Protein AF-A0A382Z4Y3-F1 (afdb_monomer_lite)

Sequence (43 aa):
MMIPCSANLGYLFTEYSLPGAIRESAKAGFKAVECHFPYQVPV

Structure (mmCIF, N/CA/C/O backbone):
data_AF-A0A382Z4Y3-F1
#
_entry.id   AF-A0A382Z4Y3-F1
#
loop_
_atom_site.group_PDB
_atom_site.id
_atom_site.type_symbol
_atom_site.label_atom_id
_atom_site.label_alt_id
_atom_site.label_comp_id
_atom_site.label_asym_id
_atom_site.label_entity_id
_atom_site.label_seq_id
_atom_site.pdbx_PDB_ins_code
_atom_site.Cartn_x
_atom_site.Cartn_y
_atom_site.Cartn_z
_atom_site.occupancy
_atom_site.B_iso_or_equiv
_atom_site.auth_seq_id
_atom_site.auth_comp_id
_atom_site.auth_asym_id
_atom_site.auth_atom_id
_atom_site.pdbx_PDB_model_num
ATOM 1 N N . MET A 1 1 ? 17.606 -2.657 -19.410 1.00 69.06 1 MET A N 1
ATOM 2 C CA . MET A 1 1 ? 17.045 -3.340 -18.221 1.00 69.06 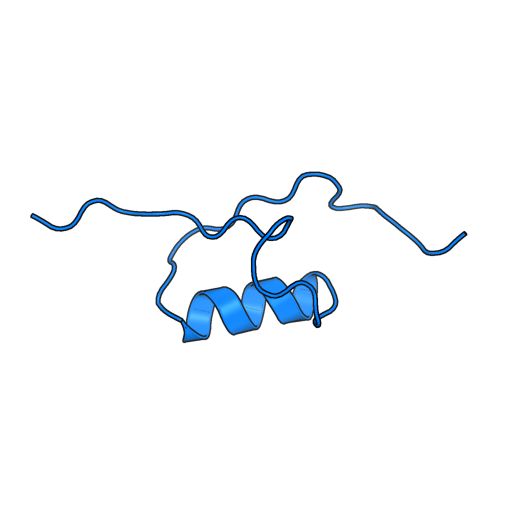1 MET A CA 1
ATOM 3 C C . MET A 1 1 ? 16.215 -2.335 -17.441 1.00 69.06 1 MET A C 1
ATOM 5 O O . MET A 1 1 ? 16.649 -1.197 -17.339 1.00 69.06 1 MET A O 1
ATOM 9 N N . MET A 1 2 ? 15.046 -2.731 -16.932 1.00 78.69 2 MET A N 1
ATOM 10 C CA . MET A 1 2 ? 14.238 -1.910 -16.018 1.00 78.69 2 MET A CA 1
ATOM 11 C C . MET A 1 2 ? 14.689 -2.195 -14.583 1.00 78.69 2 MET A C 1
ATOM 13 O O . MET A 1 2 ? 14.810 -3.363 -14.216 1.00 78.69 2 MET A O 1
ATOM 17 N N . ILE A 1 3 ? 14.939 -1.158 -13.787 1.00 88.12 3 ILE A N 1
ATOM 18 C CA . ILE A 1 3 ? 15.257 -1.308 -12.362 1.00 88.12 3 ILE A CA 1
ATOM 19 C C . ILE A 1 3 ? 13.934 -1.511 -11.604 1.00 88.12 3 ILE A C 1
ATOM 21 O O . ILE A 1 3 ? 13.025 -0.698 -11.781 1.00 88.12 3 ILE A O 1
ATOM 25 N N . PRO A 1 4 ? 13.775 -2.572 -10.790 1.00 89.94 4 PRO A N 1
ATOM 26 C CA . PRO A 1 4 ? 12.596 -2.726 -9.944 1.00 89.94 4 PRO A CA 1
ATOM 27 C C . PRO A 1 4 ? 12.517 -1.601 -8.908 1.00 89.94 4 PRO A C 1
ATOM 29 O O . PRO A 1 4 ? 13.461 -1.391 -8.150 1.00 89.94 4 PRO A O 1
ATOM 32 N N . CYS A 1 5 ? 11.377 -0.914 -8.855 1.00 94.12 5 CYS A N 1
ATOM 33 C CA . CYS A 1 5 ? 11.099 0.125 -7.865 1.00 94.12 5 CYS A CA 1
ATOM 34 C C . CYS A 1 5 ? 9.994 -0.323 -6.903 1.00 94.12 5 CYS A C 1
ATOM 36 O O . CYS A 1 5 ? 9.065 -1.040 -7.289 1.00 94.12 5 CYS A O 1
ATOM 38 N N . SER A 1 6 ? 10.089 0.140 -5.658 1.00 97.94 6 SER A N 1
ATOM 39 C CA . SER A 1 6 ? 9.038 0.020 -4.646 1.00 97.94 6 SER A CA 1
ATOM 40 C C . SER A 1 6 ? 8.226 1.315 -4.582 1.00 97.94 6 SER A C 1
A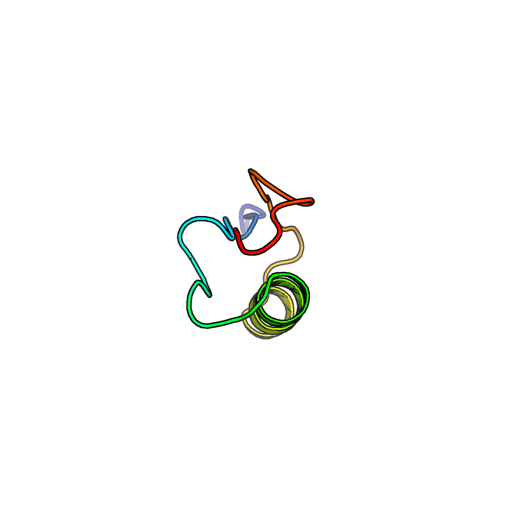TOM 42 O O . SER A 1 6 ? 8.796 2.395 -4.749 1.00 97.94 6 SER A O 1
ATOM 44 N N . ALA A 1 7 ? 6.917 1.232 -4.340 1.00 98.25 7 ALA A N 1
ATOM 45 C CA . ALA A 1 7 ? 6.109 2.417 -4.059 1.00 98.25 7 ALA A CA 1
ATOM 46 C C . ALA A 1 7 ? 6.270 2.831 -2.592 1.00 98.25 7 ALA A C 1
ATOM 48 O O . ALA A 1 7 ? 5.972 2.046 -1.690 1.00 98.25 7 ALA A O 1
ATOM 49 N N . ASN A 1 8 ? 6.679 4.075 -2.343 1.00 98.06 8 ASN A N 1
ATOM 50 C CA . ASN A 1 8 ? 6.668 4.640 -0.997 1.00 98.06 8 ASN A CA 1
ATOM 51 C C . ASN A 1 8 ? 5.263 5.153 -0.656 1.00 98.06 8 ASN A C 1
ATOM 53 O O . ASN A 1 8 ? 4.832 6.174 -1.190 1.00 98.06 8 ASN A O 1
ATOM 57 N N . LEU A 1 9 ? 4.562 4.462 0.250 1.00 97.75 9 LEU A N 1
ATOM 58 C CA . LEU A 1 9 ? 3.189 4.810 0.647 1.00 97.75 9 LEU A CA 1
ATOM 59 C C . LEU A 1 9 ? 3.109 5.990 1.635 1.00 97.75 9 LEU A C 1
ATOM 61 O O . LEU A 1 9 ? 2.018 6.420 1.995 1.00 97.75 9 LEU A O 1
ATOM 65 N N . GLY A 1 10 ? 4.250 6.510 2.092 1.00 95.62 10 GLY A N 1
ATOM 66 C CA . GLY A 1 10 ? 4.342 7.778 2.819 1.00 95.62 10 GLY A CA 1
ATOM 67 C C . GLY A 1 10 ? 4.319 9.009 1.906 1.00 95.62 10 GLY A C 1
ATOM 68 O O . GLY A 1 10 ? 4.047 10.105 2.389 1.00 95.62 10 GLY A O 1
ATOM 69 N N . TYR A 1 11 ? 4.570 8.839 0.602 1.00 97.12 11 TYR A N 1
ATOM 70 C CA . TYR A 1 11 ? 4.574 9.932 -0.384 1.00 97.12 11 TYR A CA 1
ATOM 71 C C . TYR A 1 11 ? 3.583 9.731 -1.534 1.00 97.12 11 TYR A C 1
ATOM 73 O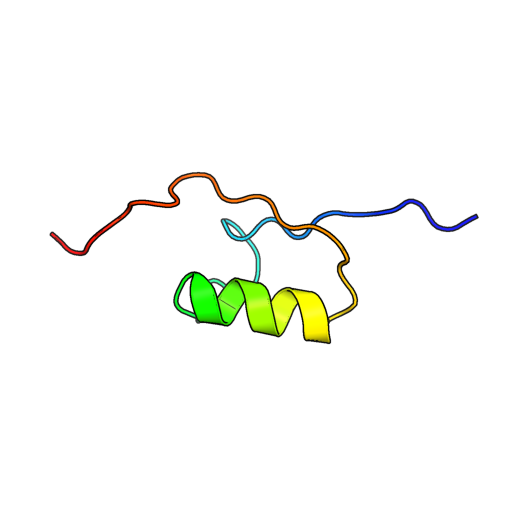 O . TYR A 1 11 ? 3.060 10.707 -2.066 1.00 97.12 11 TYR A O 1
ATOM 81 N N . LEU A 1 12 ? 3.326 8.487 -1.934 1.00 98.06 12 LEU A N 1
ATOM 82 C CA . LEU A 1 12 ? 2.398 8.138 -3.007 1.00 98.06 12 LEU A CA 1
ATOM 83 C C . LEU A 1 12 ? 1.085 7.603 -2.427 1.00 98.06 12 LEU A C 1
ATOM 85 O O . LEU A 1 12 ? 1.097 6.931 -1.397 1.00 98.06 12 LEU A O 1
ATOM 89 N N . PHE A 1 13 ? -0.025 7.822 -3.138 1.00 97.50 13 PHE A N 1
ATOM 90 C CA . PHE A 1 13 ? -1.350 7.272 -2.805 1.00 97.50 13 PHE A CA 1
ATOM 91 C C . PHE A 1 13 ? -1.864 7.672 -1.408 1.00 97.50 13 PHE A C 1
ATOM 93 O O . PHE A 1 13 ? -2.592 6.911 -0.766 1.00 97.50 13 PHE A O 1
ATOM 100 N N . THR A 1 14 ? -1.474 8.852 -0.922 1.00 96.19 14 THR A N 1
ATOM 101 C CA . THR A 1 14 ? -1.784 9.343 0.432 1.00 96.19 14 THR A CA 1
ATOM 102 C C . THR A 1 14 ? -3.249 9.743 0.609 1.00 96.19 14 THR A C 1
ATOM 104 O O . THR A 1 14 ? -3.709 9.926 1.734 1.00 96.19 14 THR A O 1
ATOM 107 N N . GLU A 1 15 ? -4.010 9.824 -0.483 1.00 97.06 15 GLU A N 1
ATOM 108 C CA . GLU A 1 15 ? -5.460 9.996 -0.483 1.00 97.06 15 GLU A CA 1
ATOM 109 C C . GLU A 1 15 ? -6.230 8.713 -0.110 1.00 97.06 15 GLU A C 1
ATOM 111 O O . GLU A 1 15 ? -7.437 8.764 0.138 1.00 97.06 15 GLU A O 1
ATOM 116 N N . TYR A 1 16 ? -5.552 7.562 -0.040 1.00 95.69 16 TYR A N 1
ATOM 117 C CA . TYR A 1 16 ? -6.147 6.275 0.316 1.00 95.69 16 TYR A CA 1
ATOM 118 C C . TYR A 1 16 ? -5.741 5.820 1.723 1.00 95.69 16 TYR A C 1
ATOM 120 O O . TYR A 1 16 ? -4.652 6.104 2.215 1.00 95.69 16 TYR A O 1
ATOM 128 N N . SER A 1 17 ? -6.591 5.006 2.360 1.00 94.19 17 SER A N 1
ATOM 129 C CA . SER A 1 17 ? -6.178 4.225 3.535 1.00 94.19 17 SER A CA 1
ATOM 130 C C . SER A 1 17 ? -5.063 3.239 3.167 1.00 94.19 17 SER A C 1
ATOM 132 O O . SER A 1 17 ? -4.953 2.857 2.003 1.00 94.19 17 SER A O 1
ATOM 134 N N . LEU A 1 18 ? -4.276 2.756 4.139 1.00 94.62 18 LEU A N 1
ATOM 135 C CA . LEU A 1 18 ? -3.149 1.843 3.874 1.00 94.62 18 LEU A CA 1
ATOM 136 C C . LEU A 1 18 ? -3.523 0.647 2.963 1.00 94.62 18 LEU A C 1
ATOM 138 O O . LEU A 1 18 ? -2.840 0.438 1.959 1.00 94.62 18 LEU A O 1
ATOM 142 N N . PRO A 1 19 ? -4.626 -0.100 3.195 1.00 95.81 19 PRO A N 1
ATOM 143 C CA . PRO A 1 19 ? -5.039 -1.156 2.266 1.00 95.81 19 PRO A CA 1
ATOM 144 C C . PRO A 1 19 ? -5.412 -0.642 0.867 1.00 95.81 19 PRO A C 1
ATOM 146 O O . PRO A 1 19 ? -5.249 -1.362 -0.117 1.00 95.81 19 PRO A O 1
ATOM 149 N N . GLY A 1 20 ? -5.945 0.578 0.767 1.00 97.75 20 GLY A N 1
ATOM 150 C CA . GLY A 1 20 ? -6.235 1.239 -0.504 1.00 97.75 20 GLY A CA 1
ATOM 151 C C . GLY A 1 20 ? -4.961 1.612 -1.257 1.00 97.75 20 GLY A C 1
ATOM 152 O O . GLY A 1 20 ? -4.810 1.211 -2.406 1.00 97.75 20 GLY A O 1
ATOM 153 N N 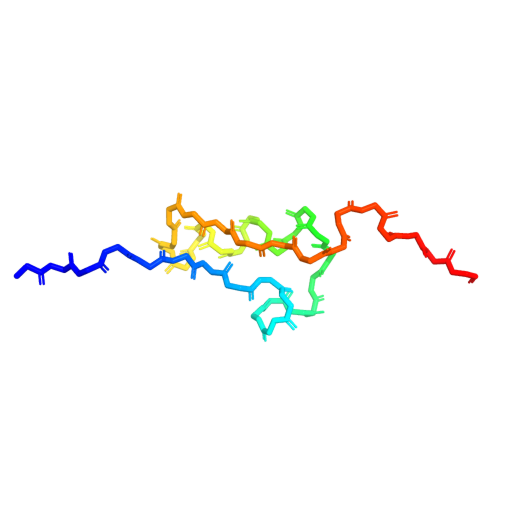. ALA A 1 21 ? -4.007 2.254 -0.586 1.00 97.75 21 ALA A N 1
ATOM 154 C CA . ALA A 1 21 ? -2.713 2.626 -1.147 1.00 97.75 21 ALA A CA 1
ATOM 155 C C . ALA A 1 21 ? -1.941 1.404 -1.685 1.00 97.75 21 ALA A C 1
ATOM 157 O O . ALA A 1 21 ? -1.388 1.452 -2.783 1.00 97.75 21 ALA A O 1
ATOM 158 N N . ILE A 1 22 ? -1.990 0.260 -0.985 1.00 97.88 22 ILE A N 1
ATOM 159 C CA . ILE A 1 22 ? -1.426 -1.012 -1.477 1.00 97.88 22 ILE A CA 1
ATOM 160 C C . ILE A 1 22 ? -2.091 -1.439 -2.796 1.00 97.88 22 ILE A C 1
ATOM 162 O O . ILE A 1 22 ? -1.395 -1.782 -3.753 1.00 97.88 22 ILE A O 1
ATOM 166 N N . ARG A 1 23 ? -3.427 -1.394 -2.886 1.00 98.56 23 ARG A N 1
ATOM 167 C CA . ARG A 1 23 ? -4.148 -1.766 -4.116 1.00 98.56 23 ARG A CA 1
ATOM 168 C C . ARG A 1 23 ? -3.843 -0.821 -5.277 1.00 98.56 23 ARG A C 1
ATOM 170 O O . ARG A 1 23 ? -3.620 -1.298 -6.388 1.00 98.56 23 ARG A O 1
ATOM 177 N N . GLU A 1 24 ? -3.800 0.485 -5.036 1.00 98.62 24 GLU A N 1
ATOM 178 C CA . GLU A 1 24 ? -3.493 1.467 -6.082 1.00 98.62 24 GLU A CA 1
ATOM 179 C C . GLU A 1 24 ? -2.034 1.382 -6.548 1.00 98.62 24 GLU A C 1
ATOM 181 O O . GLU A 1 24 ? -1.774 1.449 -7.750 1.00 98.62 24 GLU A O 1
ATOM 186 N N . SER A 1 25 ? -1.091 1.093 -5.643 1.00 98.38 25 SER A N 1
ATOM 187 C CA . SER A 1 25 ? 0.308 0.849 -6.019 1.00 98.38 25 SER A CA 1
ATOM 188 C C . SER A 1 25 ? 0.454 -0.329 -6.991 1.00 98.38 25 SER A C 1
ATOM 190 O O . SER A 1 25 ? 1.178 -0.234 -7.986 1.00 98.38 25 SER A O 1
ATOM 192 N N . ALA A 1 26 ? -0.299 -1.413 -6.772 1.00 98.25 26 ALA A N 1
ATOM 193 C CA . ALA A 1 26 ? -0.298 -2.572 -7.656 1.00 98.25 26 ALA A CA 1
ATOM 194 C C . ALA A 1 26 ? -0.904 -2.242 -9.032 1.00 98.25 26 ALA A C 1
ATOM 196 O O . ALA A 1 26 ? -0.373 -2.683 -10.055 1.00 98.25 26 ALA A O 1
ATOM 197 N N . LYS A 1 27 ? -1.973 -1.430 -9.076 1.00 98.44 27 LYS A N 1
ATOM 198 C CA . LYS A 1 27 ? -2.574 -0.944 -10.334 1.00 98.44 27 LYS A CA 1
ATOM 199 C C . LYS A 1 27 ? -1.620 -0.049 -11.127 1.00 98.44 27 LYS A C 1
ATOM 201 O O . LYS A 1 27 ? -1.595 -0.137 -12.350 1.00 98.44 27 LYS A O 1
ATOM 206 N N . ALA A 1 28 ? -0.804 0.753 -10.445 1.00 97.31 28 ALA A N 1
ATOM 207 C CA . ALA A 1 28 ? 0.240 1.579 -11.055 1.00 97.31 28 ALA A CA 1
ATOM 208 C C . ALA A 1 28 ? 1.473 0.777 -11.531 1.00 97.31 28 ALA A C 1
ATOM 210 O O . ALA A 1 28 ? 2.395 1.348 -12.109 1.00 97.31 28 ALA A O 1
ATOM 211 N N . GLY A 1 29 ? 1.498 -0.544 -11.317 1.00 96.50 29 GLY A N 1
ATOM 212 C CA . GLY A 1 29 ? 2.537 -1.441 -11.827 1.00 96.50 29 GLY A CA 1
ATOM 213 C C . GLY A 1 29 ? 3.686 -1.721 -10.857 1.00 96.50 29 GLY A C 1
ATOM 214 O O . GLY A 1 29 ? 4.574 -2.511 -11.195 1.00 96.50 29 GLY A O 1
ATOM 215 N N . PHE A 1 30 ? 3.662 -1.151 -9.649 1.00 97.62 30 PHE A N 1
ATOM 216 C CA . PHE A 1 30 ? 4.640 -1.486 -8.618 1.00 97.62 30 PHE A CA 1
ATOM 217 C C . PHE A 1 30 ? 4.470 -2.939 -8.162 1.00 97.62 30 PHE A C 1
ATOM 219 O O . PHE A 1 30 ? 3.361 -3.469 -8.064 1.00 97.62 30 PHE A O 1
ATOM 226 N N . LYS A 1 31 ? 5.598 -3.603 -7.894 1.00 97.38 31 LYS A N 1
ATOM 227 C CA . LYS A 1 31 ? 5.643 -4.995 -7.409 1.00 97.38 31 LYS A CA 1
ATOM 228 C C . LYS A 1 31 ? 6.015 -5.099 -5.930 1.00 97.38 31 LYS A C 1
ATOM 230 O O . LYS A 1 31 ? 5.978 -6.190 -5.374 1.00 97.38 31 LYS A O 1
ATOM 235 N N . ALA A 1 32 ? 6.361 -3.973 -5.314 1.00 98.00 32 ALA A N 1
ATOM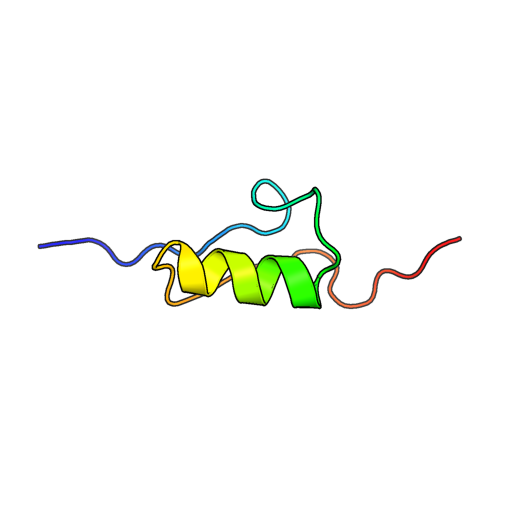 236 C CA . ALA A 1 32 ? 6.695 -3.845 -3.907 1.00 98.00 32 ALA A CA 1
ATOM 237 C C . ALA A 1 32 ? 6.201 -2.493 -3.379 1.00 98.00 32 ALA A C 1
ATOM 239 O O . ALA A 1 32 ? 6.019 -1.547 -4.152 1.00 98.00 32 ALA A O 1
ATOM 240 N N . VAL A 1 33 ? 5.999 -2.427 -2.065 1.00 98.06 33 VAL A N 1
ATOM 241 C CA . VAL A 1 33 ? 5.655 -1.206 -1.334 1.00 98.06 33 VAL A CA 1
ATOM 242 C C . VAL A 1 33 ? 6.553 -1.069 -0.110 1.00 98.06 33 VAL A C 1
ATOM 244 O O . VAL A 1 33 ? 6.975 -2.075 0.463 1.00 98.06 33 VAL A O 1
ATOM 247 N N . GLU A 1 34 ? 6.806 0.163 0.321 1.00 97.94 34 GLU A N 1
ATOM 248 C CA . GLU A 1 34 ? 7.295 0.460 1.669 1.00 97.94 34 GLU A CA 1
ATOM 249 C C . GLU A 1 34 ? 6.264 1.280 2.456 1.00 97.94 34 GLU A C 1
ATOM 251 O O . GLU A 1 34 ? 5.517 2.084 1.893 1.00 97.94 34 GLU A O 1
ATOM 256 N N . CYS A 1 35 ? 6.211 1.063 3.771 1.00 97.12 35 CYS A N 1
ATOM 257 C CA . CYS A 1 35 ? 5.286 1.729 4.683 1.00 97.12 35 CYS A CA 1
ATOM 258 C C . CYS A 1 35 ? 5.988 2.015 6.016 1.00 97.12 35 CYS A C 1
ATOM 260 O O . CYS A 1 35 ? 6.508 1.096 6.646 1.00 97.12 35 CYS A O 1
ATOM 262 N N . HIS A 1 36 ? 5.984 3.278 6.453 1.00 94.38 36 HIS A N 1
ATOM 263 C CA . HIS A 1 36 ? 6.666 3.697 7.683 1.00 94.38 36 HIS A CA 1
ATOM 264 C C . HIS A 1 36 ? 5.886 3.350 8.962 1.00 94.38 36 HIS A C 1
ATOM 266 O O . HIS A 1 36 ? 6.491 2.973 9.962 1.00 94.38 36 HIS A O 1
ATOM 272 N N . PHE A 1 37 ? 4.550 3.443 8.935 1.00 90.88 37 PHE A N 1
ATOM 273 C CA . PHE A 1 37 ? 3.696 3.303 10.123 1.00 90.88 37 PHE A CA 1
ATOM 274 C C . PHE A 1 37 ? 2.517 2.341 9.873 1.00 90.88 37 PHE A C 1
ATOM 276 O O . PHE A 1 37 ? 1.368 2.776 9.781 1.00 90.88 37 PHE A O 1
ATOM 283 N N . PRO A 1 38 ? 2.757 1.020 9.771 1.00 91.19 38 PRO A N 1
ATOM 284 C CA . PRO A 1 38 ? 1.725 0.049 9.385 1.00 91.19 38 PRO A CA 1
ATOM 285 C C . PRO A 1 38 ? 0.604 -0.139 10.423 1.00 91.19 38 PRO A C 1
ATOM 287 O O . PRO A 1 38 ? -0.424 -0.733 10.107 1.00 91.19 38 PRO A O 1
ATOM 290 N N . TYR A 1 39 ? 0.789 0.365 11.646 1.00 89.38 39 TYR A N 1
ATOM 291 C CA . TYR A 1 39 ? -0.157 0.236 12.761 1.00 89.38 39 TYR A CA 1
ATOM 292 C C . TYR A 1 39 ? -0.788 1.568 13.184 1.00 89.38 39 TYR A C 1
ATOM 294 O O . TYR A 1 39 ? -1.382 1.643 14.258 1.00 89.38 39 TYR A O 1
ATOM 302 N N . GLN A 1 40 ? -0.630 2.635 12.392 1.00 86.12 40 GLN A N 1
ATOM 303 C CA . GLN A 1 40 ? -1.209 3.930 12.740 1.00 86.12 40 GLN A CA 1
ATOM 304 C C . GLN A 1 40 ? -2.740 3.837 12.779 1.00 86.12 40 GLN A C 1
ATOM 306 O O . GLN A 1 40 ? -3.380 3.438 11.806 1.00 86.12 40 GLN A O 1
ATOM 311 N N . VAL A 1 41 ? -3.314 4.248 13.905 1.00 81.12 41 VAL A N 1
ATOM 312 C CA . VAL A 1 41 ? -4.756 4.401 14.113 1.00 81.12 41 VAL A CA 1
ATOM 313 C C . VAL A 1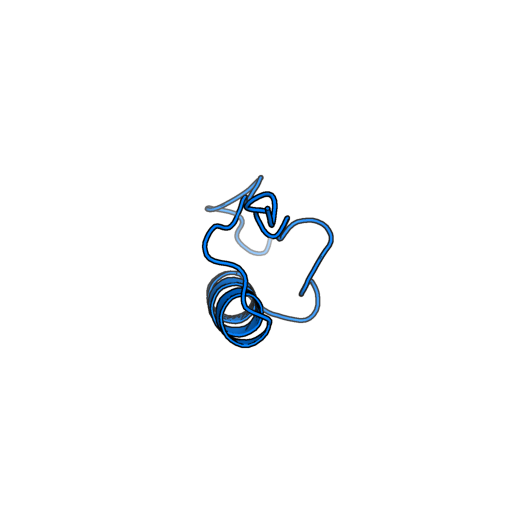 41 ? -5.077 5.883 14.322 1.00 81.12 41 VAL A C 1
ATOM 315 O O . VAL A 1 41 ? -4.189 6.631 14.739 1.00 81.12 41 VAL A O 1
ATOM 318 N N . PRO A 1 42 ? -6.305 6.336 14.015 1.00 77.06 42 PRO A N 1
ATOM 319 C CA . PRO A 1 42 ? -6.746 7.676 14.388 1.00 77.06 42 PRO A CA 1
ATOM 320 C C . PRO A 1 42 ? -6.597 7.904 15.899 1.00 77.06 42 PRO A C 1
ATOM 322 O O . PRO A 1 42 ? -6.863 6.989 16.681 1.00 77.06 42 PRO A O 1
ATOM 325 N N . VAL A 1 43 ? -6.173 9.113 16.277 1.00 67.75 43 VAL A N 1
ATOM 326 C CA . VAL A 1 43 ? -6.230 9.614 17.661 1.00 67.75 43 VAL A CA 1
ATOM 327 C C . VAL A 1 43 ? -7.596 10.199 17.979 1.00 67.75 43 VAL A C 1
ATOM 329 O O . VAL A 1 43 ? -8.226 10.749 17.046 1.00 67.75 43 VAL A O 1
#

InterPro domains:
  IPR036237 Xylose isomerase-like superfamily [SSF51658] (2-42)

Foldseek 3Di:
DDDQDAAECVPPPVVDDPVRRVVVCVVVPHPHYDDDCPPDDDD

pLDDT: mean 93.42, std 7.63, range [67.75, 98.62]

Organism: NCBI:txid408172

Radius of gyration: 11.11 Å; chains: 1; bounding box: 24×15×36 Å

Secondary structure (DSSP, 8-state):
-PPP-EEETTTSSTTS-HHHHHHHHHHTT-SEEE-S-TT----